Protein AF-A0A2K3NZW1-F1 (afdb_monomer)

InterPro domains:
  IPR000836 Phosphoribosyltransferase domain [PF00156] (25-68)
  IPR000836 Phosphoribosyltransferase domain [cd06223] (17-85)
  IPR029057 Phosphoribosyltransferase-like [G3DSA:3.40.50.2020] (1-91)
  IPR029057 Phosphoribosyltransferase-like [SSF53271] (6-80)
  IPR050120 Adenine phosphoribosyltransferase [PTHR11776] (1-87)

Sequence (93 aa):
GEVIFEKYSLEYGTDCLELHVGAVQPGERAIVIDDLVATGGTLSAGIRLLERAGAEVVECACVIGVPEVKGRCKLLGKPLYVLVEPRQVDQCF

Radius of gyration: 14.64 Å; Cα contacts (8 Å, |Δi|>4): 177; chains: 1; bounding box: 32×29×42 Å

Mean predicted aligned error: 4.82 Å

pLDDT: mean 90.87, std 11.65, range [41.66, 98.38]

Foldseek 3Di:
DDWDKDWFDDPPGIDMDIDDQPPDAAAAEDEAEDAEDDPCRVVLRVCVRCVVSRYHYAAYEYAYYAQNCAPPQDDPNHGYYYNHHHDPCPDPD

Structure (mmCIF, N/CA/C/O backbone):
data_AF-A0A2K3NZW1-F1
#
_entry.id   AF-A0A2K3NZW1-F1
#
loop_
_atom_site.group_PDB
_atom_site.id
_atom_site.type_symbol
_atom_site.label_atom_id
_atom_site.label_alt_id
_atom_site.label_comp_id
_atom_site.label_asym_id
_atom_site.label_entity_id
_atom_site.label_seq_id
_atom_site.pdbx_PDB_ins_code
_atom_site.Cartn_x
_atom_site.Cartn_y
_atom_site.Cartn_z
_atom_site.occupancy
_atom_site.B_iso_or_equiv
_atom_site.auth_seq_id
_atom_site.auth_comp_id
_atom_site.auth_asym_id
_atom_site.auth_atom_id
_atom_site.pdbx_PDB_model_num
ATOM 1 N N . GLY A 1 1 ? -1.488 19.411 11.987 1.00 85.25 1 GLY A N 1
ATOM 2 C CA . GLY A 1 1 ? -1.910 18.806 13.261 1.00 85.25 1 GLY A CA 1
ATOM 3 C C . GLY A 1 1 ? -0.939 17.708 13.622 1.00 85.25 1 GLY A C 1
ATOM 4 O O . GLY A 1 1 ? 0.152 17.696 13.065 1.00 85.25 1 GLY A O 1
ATOM 5 N N . GLU A 1 2 ? -1.310 16.822 14.541 1.00 96.12 2 GLU A N 1
ATOM 6 C CA . GLU A 1 2 ? -0.506 15.645 14.896 1.00 96.12 2 GLU A CA 1
ATOM 7 C C . GLU A 1 2 ? -0.538 14.610 13.760 1.00 96.12 2 GLU A C 1
ATOM 9 O O . GLU A 1 2 ? -1.575 14.420 13.119 1.00 96.12 2 GLU A O 1
ATOM 14 N N . VAL A 1 3 ? 0.590 13.954 13.489 1.00 98.06 3 VAL A N 1
ATOM 15 C CA . VAL A 1 3 ? 0.723 12.955 12.420 1.00 98.06 3 VAL A CA 1
ATOM 16 C C . VAL A 1 3 ? 1.431 11.705 12.933 1.00 98.06 3 VAL A C 1
ATOM 18 O O . VAL A 1 3 ? 2.303 11.781 13.798 1.00 98.06 3 VAL A O 1
ATOM 21 N N . ILE A 1 4 ? 1.092 10.557 12.353 1.00 97.56 4 ILE A N 1
ATOM 22 C CA . ILE A 1 4 ? 1.942 9.366 12.374 1.00 97.56 4 ILE A CA 1
ATOM 23 C C . ILE A 1 4 ? 2.665 9.259 11.036 1.00 97.56 4 ILE A C 1
ATOM 25 O O . ILE A 1 4 ? 2.134 9.675 10.010 1.00 97.56 4 ILE A O 1
ATOM 29 N N . PHE A 1 5 ? 3.868 8.693 11.037 1.00 97.62 5 PHE A N 1
ATOM 30 C CA . PHE A 1 5 ? 4.684 8.598 9.833 1.00 97.62 5 PHE A CA 1
ATOM 31 C C . PHE A 1 5 ? 5.234 7.188 9.613 1.00 97.62 5 PHE A C 1
ATOM 33 O O . PHE A 1 5 ? 5.356 6.401 10.559 1.00 97.62 5 PHE A O 1
ATOM 40 N N . GLU A 1 6 ? 5.556 6.879 8.361 1.00 97.56 6 GLU A N 1
ATOM 41 C CA . GLU A 1 6 ? 6.161 5.623 7.927 1.00 97.56 6 GLU A CA 1
ATOM 42 C C . GLU A 1 6 ? 7.269 5.926 6.919 1.00 97.56 6 GLU A C 1
ATOM 44 O O . GLU A 1 6 ? 7.030 6.518 5.863 1.00 97.56 6 GLU A O 1
ATOM 49 N N . LYS A 1 7 ? 8.494 5.518 7.257 1.00 95.62 7 LYS A N 1
ATOM 50 C CA . LYS A 1 7 ? 9.647 5.650 6.366 1.00 95.62 7 LYS A CA 1
ATOM 51 C C . LYS A 1 7 ? 9.742 4.441 5.452 1.00 95.62 7 LYS A C 1
ATOM 53 O O . LYS A 1 7 ? 9.534 3.314 5.895 1.00 95.62 7 LYS A O 1
ATOM 58 N N . TYR A 1 8 ? 10.139 4.661 4.209 1.00 88.00 8 TYR A N 1
ATOM 59 C CA . TYR A 1 8 ? 10.380 3.590 3.251 1.00 88.00 8 TYR A CA 1
ATOM 60 C C . TYR A 1 8 ? 11.642 3.861 2.431 1.00 88.00 8 TYR A C 1
ATOM 62 O O . TYR A 1 8 ? 12.083 5.000 2.277 1.00 88.00 8 TYR A O 1
ATOM 70 N N . SER A 1 9 ? 12.274 2.787 1.966 1.00 87.25 9 SER A N 1
ATOM 71 C CA . SER A 1 9 ? 13.540 2.851 1.236 1.00 87.25 9 SER A CA 1
ATOM 72 C C . SER A 1 9 ? 13.326 3.173 -0.241 1.00 87.25 9 SER A C 1
ATOM 74 O O . SER A 1 9 ? 12.425 2.627 -0.880 1.00 87.25 9 SER A O 1
ATOM 76 N N . LEU A 1 10 ? 14.210 4.009 -0.777 1.00 84.88 10 LEU A N 1
ATOM 77 C CA . LEU A 1 10 ? 14.396 4.252 -2.205 1.00 84.88 10 LEU A CA 1
ATOM 78 C C . LEU A 1 10 ? 15.715 3.607 -2.663 1.00 84.88 10 LEU A C 1
ATOM 80 O O . LEU A 1 10 ? 16.477 3.097 -1.841 1.00 84.88 10 LEU A O 1
ATOM 84 N N . GLU A 1 11 ? 16.011 3.652 -3.965 1.00 76.50 11 GLU A N 1
ATOM 85 C CA . GLU A 1 11 ? 17.313 3.213 -4.500 1.00 76.50 11 GLU A CA 1
ATOM 86 C C . GLU A 1 11 ? 18.470 4.023 -3.891 1.0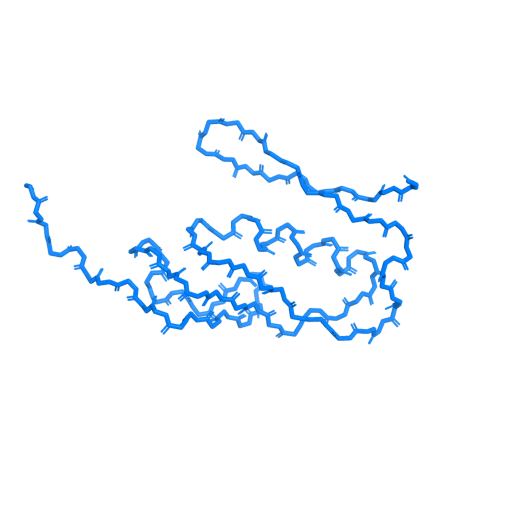0 76.50 11 GLU A C 1
ATOM 88 O O . GLU A 1 11 ? 19.494 3.470 -3.494 1.00 76.50 11 GLU A O 1
ATOM 93 N N . TYR A 1 12 ? 18.253 5.330 -3.726 1.00 83.62 12 TYR A N 1
ATOM 94 C CA . TYR A 1 12 ? 19.207 6.247 -3.117 1.00 83.62 12 TYR A CA 1
ATOM 95 C C . TYR A 1 12 ? 18.534 7.049 -2.005 1.00 83.62 12 TYR A C 1
ATOM 97 O O . TYR A 1 12 ? 18.168 8.209 -2.177 1.00 83.62 12 TYR A O 1
ATOM 105 N N . GLY A 1 13 ? 18.368 6.410 -0.847 1.00 90.06 13 GLY A N 1
ATOM 106 C CA . GLY A 1 13 ? 17.933 7.065 0.384 1.00 90.06 13 GLY A CA 1
ATOM 107 C C . GLY A 1 13 ? 16.642 6.500 0.960 1.00 90.06 13 GLY A C 1
ATOM 108 O O . GLY A 1 13 ? 16.286 5.338 0.763 1.00 90.06 13 GLY A O 1
ATOM 109 N N . THR A 1 14 ? 15.958 7.336 1.728 1.00 92.06 14 THR A N 1
ATOM 110 C CA . THR A 1 14 ? 14.681 7.009 2.358 1.00 92.06 14 THR A CA 1
ATOM 111 C C . THR A 1 14 ? 13.736 8.173 2.187 1.00 92.06 14 THR A C 1
ATOM 113 O O . THR A 1 14 ? 14.166 9.320 2.304 1.00 92.06 14 THR A O 1
ATOM 116 N N . ASP A 1 15 ? 12.465 7.864 2.014 1.00 94.00 15 ASP A N 1
ATOM 117 C CA . ASP A 1 15 ? 11.393 8.845 2.021 1.00 94.00 15 ASP A CA 1
ATOM 118 C C . ASP A 1 15 ? 10.393 8.520 3.140 1.00 94.00 15 ASP A C 1
ATOM 120 O O . ASP A 1 15 ? 10.549 7.527 3.863 1.00 94.00 15 ASP A O 1
ATOM 124 N N . CYS A 1 16 ? 9.406 9.384 3.343 1.00 95.00 16 CYS A N 1
ATOM 125 C CA . CYS A 1 16 ? 8.478 9.318 4.457 1.00 95.00 16 CYS A CA 1
ATOM 126 C C . CYS A 1 16 ? 7.063 9.710 4.027 1.00 95.00 16 CYS A C 1
ATOM 128 O O . CYS A 1 16 ? 6.858 10.772 3.448 1.00 95.00 16 CYS A O 1
ATOM 130 N N . LEU A 1 17 ? 6.079 8.874 4.365 1.00 97.12 17 LEU A N 1
ATOM 131 C CA . LEU A 1 17 ? 4.664 9.244 4.303 1.00 97.12 17 LEU A CA 1
ATOM 132 C C . LEU A 1 17 ? 4.158 9.610 5.694 1.00 97.12 17 LEU A C 1
ATOM 134 O O . LEU A 1 17 ? 4.574 9.011 6.687 1.00 97.12 17 LEU A O 1
ATOM 138 N N . GLU A 1 18 ? 3.228 10.557 5.749 1.00 97.81 18 GLU A N 1
ATOM 139 C CA . GLU A 1 18 ? 2.572 11.010 6.973 1.00 97.81 18 GLU A CA 1
ATOM 140 C C . GLU A 1 18 ? 1.051 10.876 6.845 1.00 97.81 18 GLU A C 1
ATOM 142 O O . GLU A 1 18 ? 0.477 11.122 5.784 1.00 97.81 18 GLU A O 1
ATOM 147 N N . LEU A 1 19 ? 0.390 10.503 7.940 1.00 97.75 19 LEU A N 1
ATOM 148 C CA . LEU A 1 19 ? -1.063 10.439 8.057 1.00 97.75 19 LEU A CA 1
ATOM 149 C C . LEU A 1 19 ? -1.500 11.245 9.279 1.00 97.75 19 LEU A C 1
ATOM 151 O O . LEU A 1 19 ? -0.990 11.045 10.383 1.00 97.75 19 LEU A O 1
ATOM 155 N N . HIS A 1 20 ? -2.460 12.150 9.087 1.00 97.81 20 HIS A N 1
ATOM 156 C CA . HIS A 1 20 ? -3.018 12.943 10.178 1.00 97.81 20 HIS A CA 1
ATOM 157 C C . HIS A 1 20 ? -3.721 12.045 11.204 1.00 97.81 20 HIS A C 1
ATOM 159 O O . HIS A 1 20 ? -4.497 11.158 10.839 1.00 97.81 20 HIS A O 1
ATOM 165 N N . VAL A 1 21 ? -3.470 12.278 12.493 1.00 94.94 21 VAL A N 1
ATOM 166 C CA . VAL A 1 21 ? -4.134 11.526 13.563 1.00 94.94 21 VAL A CA 1
ATOM 167 C C . VAL A 1 21 ? -5.639 11.794 13.506 1.00 94.94 21 VAL A C 1
ATOM 169 O O . VAL A 1 21 ? -6.083 12.940 13.444 1.00 94.94 21 VAL A O 1
ATOM 172 N N . GLY A 1 22 ? -6.428 10.717 13.484 1.00 94.12 22 GLY A N 1
ATOM 173 C CA . GLY A 1 22 ? -7.885 10.778 13.344 1.00 94.12 22 GLY A CA 1
ATOM 174 C C . GLY A 1 22 ? -8.395 10.929 11.907 1.00 94.12 22 GLY A C 1
ATOM 175 O O . GLY A 1 22 ? -9.594 11.119 11.727 1.00 94.12 22 GLY A O 1
ATOM 176 N N . ALA A 1 23 ? -7.526 10.833 10.889 1.00 95.38 23 ALA A N 1
ATOM 177 C CA . ALA A 1 23 ? -7.945 10.820 9.481 1.00 95.38 23 ALA A CA 1
ATOM 178 C C . ALA A 1 23 ? -8.841 9.622 9.121 1.00 95.38 23 ALA A C 1
ATOM 180 O O . ALA A 1 23 ? -9.620 9.712 8.177 1.00 95.38 23 ALA A O 1
ATOM 181 N N . VAL A 1 24 ? -8.720 8.524 9.871 1.00 96.62 24 VAL A N 1
ATOM 182 C CA . VAL A 1 24 ? -9.560 7.325 9.779 1.00 96.62 24 VAL A CA 1
ATOM 183 C C . VAL A 1 24 ? -9.951 6.867 11.180 1.00 96.62 24 VAL A C 1
ATOM 185 O O . VAL A 1 24 ? -9.256 7.169 12.157 1.00 96.62 24 VAL A O 1
ATOM 188 N N . GLN A 1 25 ? -11.060 6.144 11.278 1.00 96.00 25 GLN A N 1
ATOM 189 C CA . GLN A 1 25 ? -11.534 5.514 12.506 1.00 96.00 25 GLN A CA 1
ATOM 190 C C . GLN A 1 25 ? -11.227 4.006 12.511 1.00 96.00 25 GLN A C 1
ATOM 192 O O . GLN A 1 25 ? -11.210 3.371 11.452 1.00 96.00 25 GLN A O 1
ATOM 197 N N . PRO A 1 26 ? -11.019 3.392 13.692 1.00 97.44 26 PRO A N 1
ATOM 198 C CA . PRO A 1 26 ? -10.817 1.952 13.786 1.00 97.44 26 PRO A CA 1
ATOM 199 C C . PRO A 1 26 ? -11.960 1.148 13.152 1.00 97.44 26 PRO A C 1
ATOM 201 O O . PRO A 1 26 ? -13.134 1.397 13.424 1.00 97.44 26 PRO A O 1
ATOM 204 N N . GLY A 1 27 ? -11.609 0.155 12.333 1.00 97.12 27 GLY A N 1
ATOM 205 C CA . GLY A 1 27 ? -12.554 -0.705 11.616 1.00 97.12 27 GLY A CA 1
ATOM 206 C C . GLY A 1 27 ? -13.063 -0.146 10.284 1.00 97.12 27 GLY A C 1
ATOM 207 O O . GLY A 1 27 ? -13.764 -0.860 9.566 1.00 97.12 27 GLY A O 1
ATOM 208 N N . GLU A 1 28 ? -12.714 1.088 9.911 1.00 98.38 28 GLU A N 1
ATOM 209 C CA . GLU A 1 28 ? -13.002 1.588 8.565 1.00 98.38 28 GLU A CA 1
ATOM 210 C C . GLU A 1 28 ? -12.239 0.786 7.511 1.00 98.38 28 GLU A C 1
ATOM 212 O O . GLU A 1 28 ? -11.077 0.427 7.695 1.00 98.38 28 GLU A O 1
ATOM 217 N N . ARG A 1 29 ? -12.895 0.515 6.382 1.00 98.38 29 ARG A N 1
ATOM 218 C CA . ARG A 1 29 ? -12.299 -0.222 5.266 1.00 98.38 29 ARG A CA 1
ATOM 219 C C . ARG A 1 29 ? -11.719 0.758 4.258 1.00 98.38 29 ARG A C 1
ATOM 221 O O . ARG A 1 29 ? -12.428 1.651 3.799 1.00 98.38 29 ARG A O 1
ATOM 228 N N . ALA A 1 30 ? -10.462 0.559 3.878 1.00 97.94 30 ALA A N 1
ATOM 229 C CA . ALA A 1 30 ? -9.739 1.459 2.986 1.00 97.94 30 ALA A CA 1
ATOM 230 C C . ALA A 1 30 ? -9.119 0.723 1.791 1.00 97.94 30 ALA A C 1
ATOM 232 O O . ALA A 1 30 ? -8.643 -0.407 1.915 1.00 97.94 30 ALA A O 1
ATOM 233 N N . ILE A 1 31 ? -9.087 1.397 0.641 1.00 98.19 31 ILE A N 1
ATOM 234 C CA . ILE A 1 31 ? -8.298 1.007 -0.534 1.00 98.19 31 ILE A CA 1
ATOM 235 C C . ILE A 1 31 ? -7.197 2.050 -0.704 1.00 98.19 31 ILE A C 1
ATOM 237 O O . ILE A 1 31 ? -7.480 3.248 -0.671 1.00 98.19 31 ILE A O 1
ATOM 241 N N . VAL A 1 32 ? -5.954 1.604 -0.892 1.00 98.06 32 VAL A N 1
ATOM 242 C CA . VAL A 1 32 ? -4.831 2.506 -1.192 1.00 98.06 32 VAL A CA 1
ATOM 243 C C . VAL A 1 32 ? -4.682 2.604 -2.704 1.00 98.06 32 VAL A C 1
ATOM 245 O O . VAL A 1 32 ? -4.458 1.588 -3.362 1.00 98.06 32 VAL A O 1
ATOM 248 N N . ILE A 1 33 ? -4.823 3.809 -3.252 1.00 97.81 33 ILE A N 1
ATOM 249 C CA . ILE A 1 33 ? -4.761 4.056 -4.695 1.00 97.81 33 ILE A CA 1
ATOM 250 C C . ILE A 1 33 ? -3.596 4.988 -4.997 1.00 97.81 33 ILE A C 1
ATOM 252 O O . ILE A 1 33 ? -3.435 5.997 -4.313 1.00 97.81 33 ILE A O 1
ATOM 256 N N . ASP A 1 34 ? -2.825 4.659 -6.029 1.00 96.50 34 ASP A N 1
ATOM 257 C CA . ASP A 1 34 ? -1.765 5.519 -6.562 1.00 96.50 34 ASP A CA 1
ATOM 258 C C . ASP A 1 34 ? -1.822 5.552 -8.096 1.00 96.50 34 ASP A C 1
ATOM 260 O O . ASP A 1 34 ? -2.470 4.707 -8.723 1.00 96.50 34 ASP A O 1
ATOM 264 N N . ASP A 1 35 ? -1.169 6.516 -8.731 1.00 96.69 35 ASP A N 1
ATOM 265 C CA . ASP A 1 35 ? -1.159 6.604 -10.192 1.00 96.69 35 ASP A CA 1
ATOM 266 C C . ASP A 1 35 ? -0.284 5.507 -10.826 1.00 96.69 35 ASP A C 1
ATOM 268 O O . ASP A 1 35 ? -0.718 4.819 -11.756 1.00 96.69 35 ASP A O 1
ATOM 272 N N . LEU A 1 36 ? 0.909 5.281 -10.280 1.00 94.38 36 LEU A N 1
ATOM 273 C CA . LEU A 1 36 ? 1.905 4.357 -10.797 1.00 94.38 36 LEU A CA 1
ATOM 274 C C . LEU A 1 36 ? 2.537 3.527 -9.678 1.00 94.38 36 LEU A C 1
ATOM 276 O O . LEU A 1 36 ? 2.987 4.047 -8.662 1.00 94.38 36 LEU A O 1
ATOM 280 N N . VAL A 1 37 ? 2.674 2.219 -9.907 1.00 93.50 37 VAL A N 1
ATOM 281 C CA . VAL A 1 37 ? 3.410 1.324 -9.006 1.00 93.50 37 VAL A CA 1
ATOM 282 C C . VAL A 1 37 ? 4.702 0.818 -9.642 1.00 93.50 37 VAL A C 1
ATOM 284 O O . VAL A 1 37 ? 4.686 0.150 -10.676 1.00 93.50 37 VAL A O 1
ATOM 287 N N . ALA A 1 38 ? 5.821 1.114 -8.970 1.00 91.06 38 ALA A N 1
ATOM 288 C CA . ALA A 1 38 ? 7.151 0.565 -9.241 1.00 91.06 38 ALA A CA 1
ATOM 289 C C . ALA A 1 38 ? 7.585 -0.421 -8.153 1.00 91.06 38 ALA A C 1
ATOM 291 O O . ALA A 1 38 ? 7.133 -1.555 -8.114 1.00 91.06 38 ALA A O 1
ATOM 292 N N . THR A 1 39 ? 8.406 -0.031 -7.183 1.00 90.50 39 THR A N 1
ATOM 293 C CA . THR A 1 39 ? 8.805 -0.977 -6.122 1.00 90.50 39 THR A CA 1
ATOM 294 C C . THR A 1 39 ? 7.633 -1.397 -5.223 1.00 90.50 39 THR A C 1
ATOM 296 O O . THR A 1 39 ? 7.684 -2.455 -4.591 1.00 90.50 39 THR A O 1
ATOM 299 N N . GLY A 1 40 ? 6.569 -0.586 -5.182 1.00 92.00 40 GLY A N 1
ATOM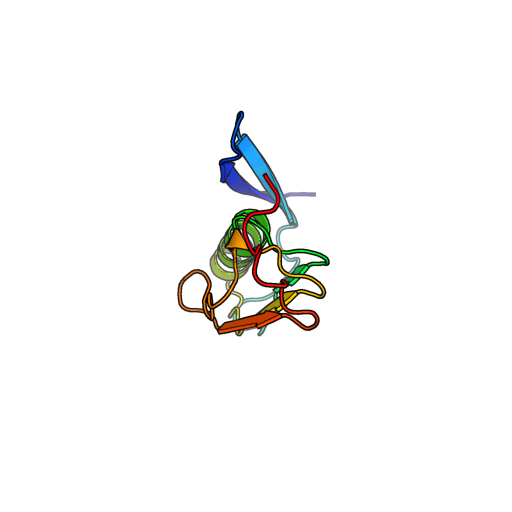 300 C CA . GLY A 1 40 ? 5.440 -0.723 -4.260 1.00 92.00 40 GLY A CA 1
ATOM 301 C C . GLY A 1 40 ? 5.713 -0.144 -2.869 1.00 92.00 40 GLY A C 1
ATOM 302 O O . GLY A 1 40 ? 4.916 -0.375 -1.960 1.00 92.00 40 GLY A O 1
ATOM 303 N N . GLY A 1 41 ? 6.823 0.584 -2.689 1.00 93.12 41 GLY A N 1
ATOM 304 C CA . GLY A 1 41 ? 7.214 1.190 -1.413 1.00 93.12 41 GLY A CA 1
ATOM 305 C C . GLY A 1 41 ? 6.163 2.156 -0.864 1.00 93.12 41 GLY A C 1
ATOM 306 O O . GLY A 1 41 ? 5.718 1.974 0.267 1.00 93.12 41 GLY A O 1
ATOM 307 N N . THR A 1 42 ? 5.698 3.098 -1.689 1.00 94.44 42 THR A N 1
ATOM 308 C CA . THR A 1 42 ? 4.686 4.101 -1.315 1.00 94.44 42 THR A CA 1
ATOM 309 C C . THR A 1 42 ? 3.375 3.448 -0.878 1.00 94.44 42 THR A C 1
ATOM 311 O O . THR A 1 42 ? 2.916 3.670 0.241 1.00 94.44 42 THR A O 1
ATOM 314 N N . LEU A 1 43 ? 2.822 2.549 -1.702 1.00 96.12 43 LEU A N 1
ATOM 315 C CA . LEU A 1 43 ? 1.620 1.779 -1.361 1.00 96.12 43 LEU A CA 1
ATOM 316 C C . LEU A 1 43 ? 1.798 0.996 -0.053 1.00 96.12 43 LEU A C 1
ATOM 318 O O . LEU A 1 43 ? 0.926 1.025 0.809 1.00 96.12 43 LEU A O 1
ATOM 322 N N . SER A 1 44 ? 2.945 0.333 0.127 1.00 96.00 44 SER A N 1
ATOM 323 C CA . SER A 1 44 ? 3.241 -0.437 1.341 1.00 96.00 44 SER A CA 1
ATOM 324 C C . SER A 1 44 ? 3.321 0.447 2.588 1.00 96.00 44 SER A C 1
ATOM 326 O O . SER A 1 44 ? 2.851 0.039 3.649 1.00 96.00 44 SER A O 1
ATOM 328 N N . ALA A 1 45 ? 3.888 1.650 2.475 1.00 97.06 45 ALA A N 1
ATOM 329 C CA . ALA A 1 45 ? 3.909 2.621 3.563 1.00 97.06 45 ALA A CA 1
ATOM 330 C C . ALA A 1 45 ? 2.490 3.115 3.898 1.00 97.06 45 ALA A C 1
ATOM 332 O O . ALA A 1 45 ? 2.118 3.161 5.071 1.00 97.06 45 ALA A O 1
ATOM 333 N N . GLY A 1 46 ? 1.665 3.375 2.878 1.00 97.69 46 GLY A N 1
ATOM 334 C CA . GLY A 1 46 ? 0.247 3.705 3.037 1.00 97.69 46 GLY A CA 1
ATOM 335 C C . GLY A 1 46 ? -0.545 2.611 3.762 1.00 97.69 46 GLY A C 1
ATOM 336 O O . GLY A 1 46 ? -1.271 2.918 4.708 1.00 97.69 46 GLY A O 1
ATOM 337 N N . ILE A 1 47 ? -0.345 1.335 3.396 1.00 97.94 47 ILE A N 1
ATOM 338 C CA . ILE A 1 47 ? -0.956 0.190 4.096 1.00 97.94 47 ILE A CA 1
ATOM 339 C C . ILE A 1 47 ? -0.610 0.238 5.588 1.00 97.94 47 ILE A C 1
ATOM 341 O O . ILE A 1 47 ? -1.500 0.189 6.433 1.00 97.94 47 ILE A O 1
ATOM 345 N N . ARG A 1 48 ? 0.682 0.364 5.919 1.00 97.81 48 ARG A N 1
ATOM 346 C CA . ARG A 1 48 ? 1.1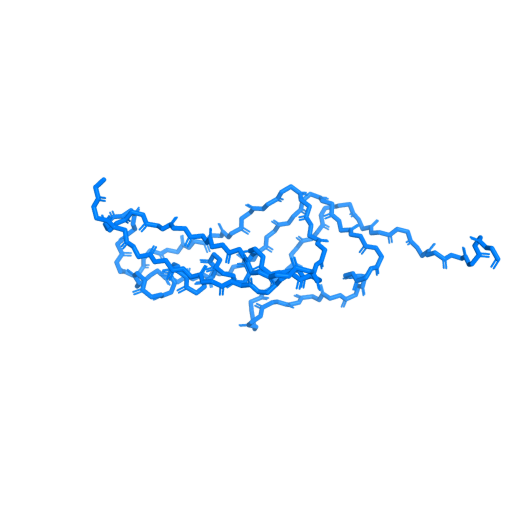58 0.352 7.310 1.00 97.81 48 ARG A CA 1
ATOM 347 C C . ARG A 1 48 ? 0.592 1.507 8.127 1.00 97.81 48 ARG A C 1
ATOM 349 O O . ARG A 1 48 ? 0.228 1.295 9.280 1.00 97.81 48 ARG A O 1
ATOM 356 N N . LEU A 1 49 ? 0.512 2.708 7.553 1.00 98.00 49 LEU A N 1
ATOM 357 C CA . LEU A 1 49 ? -0.065 3.874 8.228 1.00 98.00 49 LEU A CA 1
ATOM 358 C C . LEU A 1 49 ? -1.542 3.665 8.554 1.00 98.00 49 LEU A C 1
ATOM 360 O O . LEU A 1 49 ? -1.949 3.884 9.693 1.00 98.00 49 LEU A O 1
ATOM 364 N N . LEU A 1 50 ? -2.324 3.203 7.578 1.00 98.06 50 LEU A N 1
ATOM 365 C CA . LEU A 1 50 ? -3.754 2.957 7.753 1.00 98.06 50 LEU A CA 1
ATOM 366 C C . LEU A 1 50 ? -4.020 1.837 8.764 1.00 98.06 50 LEU A C 1
ATOM 368 O O . LEU A 1 50 ? -4.839 2.014 9.663 1.00 98.06 50 LEU A O 1
ATOM 372 N N . GLU A 1 51 ? -3.285 0.725 8.686 1.00 97.31 51 GLU A N 1
ATOM 373 C CA . GLU A 1 51 ? -3.431 -0.378 9.643 1.00 97.31 51 GLU A CA 1
ATOM 374 C C . GLU A 1 51 ? -3.014 0.034 11.064 1.00 97.31 51 GLU A C 1
ATOM 376 O O . GLU A 1 51 ? -3.695 -0.306 12.030 1.00 97.31 51 GLU A O 1
ATOM 381 N N . ARG A 1 52 ? -1.951 0.839 11.217 1.00 97.19 52 ARG A N 1
ATOM 382 C CA . ARG A 1 52 ? -1.556 1.416 12.519 1.00 97.19 52 ARG A CA 1
ATOM 383 C C . ARG A 1 52 ? -2.586 2.405 13.068 1.00 97.19 52 ARG A C 1
ATOM 385 O O . ARG A 1 52 ? -2.700 2.527 14.285 1.00 97.19 52 ARG A O 1
ATOM 392 N N . ALA A 1 53 ? -3.326 3.090 12.199 1.00 97.25 53 ALA A N 1
ATOM 393 C CA . ALA A 1 53 ? -4.451 3.946 12.575 1.00 97.25 53 ALA A CA 1
ATOM 394 C C . ALA A 1 53 ? -5.746 3.154 12.866 1.00 97.25 53 ALA A C 1
ATOM 396 O O . ALA A 1 53 ? -6.745 3.743 13.271 1.00 97.25 53 ALA A O 1
ATOM 397 N N . GLY A 1 54 ? -5.729 1.825 12.707 1.00 97.31 54 GLY A N 1
ATOM 398 C CA . GLY A 1 54 ? -6.844 0.929 13.016 1.00 97.31 54 GLY A CA 1
ATOM 399 C C . GLY A 1 54 ? -7.782 0.635 11.844 1.00 97.31 54 GLY A C 1
ATOM 400 O O . GLY A 1 54 ? -8.774 -0.066 12.042 1.00 97.31 54 GLY A O 1
ATOM 401 N N . ALA A 1 55 ? -7.495 1.138 10.642 1.00 98.31 55 ALA A N 1
ATOM 402 C CA . ALA A 1 55 ? -8.276 0.829 9.450 1.00 98.31 55 ALA A CA 1
ATOM 403 C C . ALA A 1 55 ? -7.927 -0.561 8.886 1.00 98.31 55 ALA A C 1
ATOM 405 O O . ALA A 1 55 ? -6.796 -1.040 8.983 1.00 98.31 55 ALA A O 1
ATOM 406 N N . GLU A 1 56 ? -8.898 -1.202 8.245 1.00 98.19 56 GLU A N 1
ATOM 407 C CA . GLU A 1 56 ? -8.709 -2.433 7.486 1.00 98.19 56 GLU A CA 1
ATOM 408 C C . GLU A 1 56 ? -8.401 -2.085 6.028 1.00 98.19 56 GLU A C 1
ATOM 410 O O . GLU A 1 56 ? -9.285 -1.700 5.258 1.00 98.19 56 GLU A O 1
ATOM 415 N N . VAL A 1 57 ? -7.146 -2.250 5.612 1.00 98.25 57 VAL A N 1
ATOM 416 C CA . VAL A 1 57 ? -6.808 -2.109 4.193 1.00 98.25 57 VAL A CA 1
ATOM 417 C C . VAL A 1 57 ? -7.235 -3.364 3.446 1.00 98.25 57 VAL A C 1
ATOM 419 O O . VAL A 1 57 ? -6.766 -4.461 3.761 1.00 98.25 57 VAL A O 1
ATOM 422 N N . VAL A 1 58 ? -8.120 -3.205 2.464 1.00 98.38 58 VAL A N 1
ATOM 423 C CA . VAL A 1 58 ? -8.739 -4.329 1.745 1.00 98.38 58 VAL A CA 1
ATOM 424 C C . VAL A 1 58 ? -7.998 -4.668 0.456 1.00 98.38 58 VAL A C 1
ATOM 426 O O . VAL A 1 58 ? -7.905 -5.839 0.099 1.00 98.38 58 VAL A O 1
ATOM 429 N N . GLU A 1 59 ? -7.446 -3.659 -0.221 1.00 97.88 59 GLU A N 1
ATOM 430 C CA . GLU A 1 59 ? -6.799 -3.777 -1.530 1.00 97.88 59 GLU A CA 1
ATOM 431 C C . GLU A 1 59 ? -5.902 -2.558 -1.810 1.00 97.88 59 GLU A C 1
ATOM 433 O O . GLU A 1 59 ? -6.084 -1.483 -1.228 1.00 97.88 59 GLU A O 1
ATOM 438 N N . CYS A 1 60 ? -4.947 -2.730 -2.723 1.00 97.75 60 CYS A N 1
ATOM 439 C CA . CYS A 1 60 ? -4.245 -1.643 -3.393 1.00 97.75 60 CYS A CA 1
ATOM 440 C C . CYS A 1 60 ? -4.588 -1.613 -4.884 1.00 97.75 60 CYS A C 1
ATOM 442 O O . CYS A 1 60 ? -4.710 -2.665 -5.509 1.00 97.75 60 CYS A O 1
ATOM 444 N N . ALA A 1 61 ? -4.664 -0.422 -5.471 1.00 96.69 61 ALA A N 1
ATOM 445 C CA . ALA A 1 61 ? -4.888 -0.269 -6.903 1.00 96.69 61 ALA A CA 1
ATOM 446 C C . ALA A 1 61 ? -3.983 0.806 -7.509 1.00 96.69 61 ALA A C 1
ATOM 448 O O . ALA A 1 61 ? -3.758 1.848 -6.900 1.00 96.69 61 ALA A O 1
ATOM 449 N N . CYS A 1 62 ? -3.515 0.571 -8.733 1.00 96.75 62 CYS A N 1
ATOM 450 C CA . CYS A 1 62 ? -2.796 1.565 -9.521 1.00 96.75 62 CYS A CA 1
ATOM 451 C C . CYS A 1 62 ? -3.308 1.665 -10.948 1.00 96.75 62 CYS A C 1
ATOM 453 O O . CYS A 1 62 ? -3.816 0.698 -11.522 1.00 96.75 62 CYS A O 1
ATOM 455 N N . VAL A 1 63 ? -3.135 2.842 -11.549 1.00 96.50 63 VAL A N 1
ATOM 456 C CA . VAL A 1 63 ? -3.457 3.032 -12.965 1.00 96.50 63 VAL A CA 1
ATOM 457 C C . VAL A 1 63 ? -2.390 2.369 -13.834 1.00 96.50 63 VAL A C 1
ATOM 459 O O . VAL A 1 63 ? -2.736 1.653 -14.768 1.00 96.50 63 VAL A O 1
ATOM 462 N N . ILE A 1 64 ? -1.107 2.555 -13.520 1.00 94.81 64 ILE A N 1
ATOM 463 C CA . ILE A 1 64 ? 0.021 2.088 -14.337 1.00 94.81 64 ILE A CA 1
ATOM 464 C C . ILE A 1 64 ? 0.948 1.193 -13.509 1.00 94.81 64 ILE A C 1
ATOM 466 O O . ILE A 1 64 ? 1.332 1.539 -12.395 1.00 94.81 64 ILE A O 1
ATOM 470 N N . GLY A 1 65 ? 1.353 0.053 -14.066 1.00 93.19 65 GLY A N 1
ATOM 471 C CA . GLY A 1 65 ? 2.472 -0.739 -13.553 1.00 93.19 65 GLY A CA 1
ATOM 472 C C . GLY A 1 65 ? 3.680 -0.638 -14.480 1.00 93.19 65 GLY A C 1
ATOM 473 O O . GLY A 1 65 ? 3.520 -0.634 -15.699 1.00 93.19 65 GLY A O 1
ATOM 474 N N . VAL A 1 66 ? 4.887 -0.583 -13.918 1.00 91.44 66 VAL A N 1
ATOM 475 C CA . VAL A 1 66 ? 6.151 -0.716 -14.674 1.00 91.44 66 VAL A CA 1
ATOM 476 C C . VAL A 1 66 ? 6.605 -2.186 -14.754 1.00 91.44 66 VAL A C 1
ATOM 478 O O . VAL A 1 66 ? 6.139 -3.005 -13.962 1.00 91.44 66 VAL A O 1
ATOM 481 N N . PRO A 1 67 ? 7.463 -2.585 -15.711 1.00 88.31 67 PRO A N 1
ATOM 482 C CA . PRO A 1 67 ? 7.813 -3.993 -15.953 1.00 88.31 67 PRO A CA 1
ATOM 483 C C . PRO A 1 67 ? 8.241 -4.798 -14.720 1.00 88.31 67 PRO A C 1
ATOM 485 O O . PRO A 1 67 ? 7.929 -5.983 -14.622 1.00 88.31 67 PRO A O 1
ATOM 488 N N . GLU A 1 68 ? 8.876 -4.156 -13.748 1.00 84.56 68 GLU A N 1
ATOM 489 C CA . GLU A 1 68 ? 9.331 -4.741 -12.488 1.00 84.56 68 GLU A CA 1
ATOM 490 C C . GLU A 1 68 ? 8.177 -5.241 -11.598 1.00 84.56 68 GLU A C 1
ATOM 492 O O . GLU A 1 68 ? 8.384 -6.124 -10.763 1.00 84.56 68 GLU A O 1
ATOM 497 N N .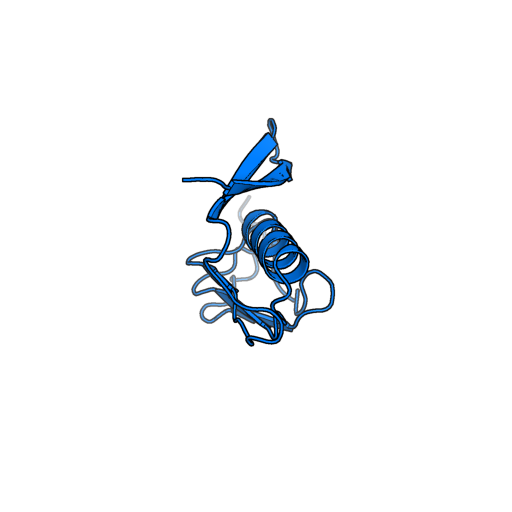 VAL A 1 69 ? 6.954 -4.718 -11.772 1.00 83.38 69 VAL A N 1
ATOM 498 C CA . VAL A 1 69 ? 5.749 -5.192 -11.062 1.00 83.38 69 VAL A CA 1
ATOM 499 C C . VAL A 1 69 ? 4.946 -6.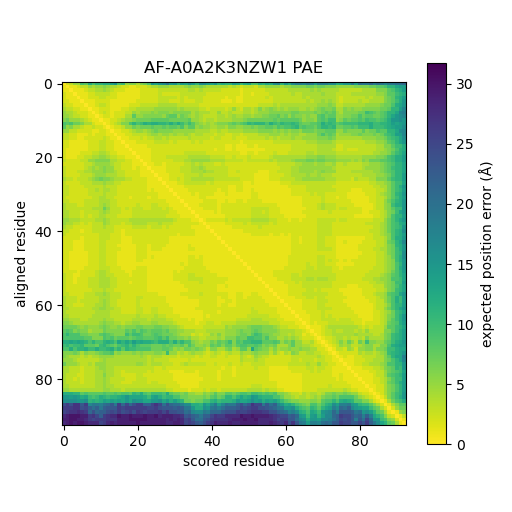222 -11.838 1.00 83.38 69 VAL A C 1
ATOM 501 O O . VAL A 1 69 ? 3.929 -6.703 -11.335 1.00 83.38 69 VAL A O 1
ATOM 504 N N . LYS A 1 70 ? 5.362 -6.574 -13.057 1.00 80.69 70 LYS A N 1
ATOM 505 C CA . LYS A 1 70 ? 4.614 -7.515 -13.889 1.00 80.69 70 LYS A CA 1
ATOM 506 C C . LYS A 1 70 ? 4.417 -8.844 -13.152 1.00 80.69 70 LYS A C 1
ATOM 508 O O . LYS A 1 70 ? 5.370 -9.459 -12.683 1.00 80.69 70 LYS A O 1
ATOM 513 N N . GLY A 1 71 ? 3.165 -9.292 -13.044 1.00 77.00 71 GLY A N 1
ATOM 514 C CA . GLY A 1 71 ? 2.800 -10.533 -12.350 1.00 77.00 71 GLY A CA 1
ATOM 515 C C . GLY A 1 71 ? 2.768 -10.441 -10.819 1.00 77.00 71 GLY A C 1
ATOM 516 O O . GLY A 1 71 ? 2.473 -11.435 -10.153 1.00 77.00 71 GLY A O 1
ATOM 517 N N . ARG A 1 72 ? 3.036 -9.271 -10.226 1.00 82.81 72 ARG A N 1
ATOM 518 C CA . ARG A 1 72 ? 2.849 -9.061 -8.789 1.00 82.81 72 ARG A CA 1
ATOM 519 C C . ARG A 1 72 ? 1.369 -8.825 -8.493 1.00 82.81 72 ARG A C 1
ATOM 521 O O . ARG A 1 72 ? 0.846 -7.751 -8.747 1.00 82.81 72 ARG A O 1
ATOM 528 N N . CYS A 1 73 ? 0.721 -9.807 -7.870 1.00 84.19 73 CYS A N 1
ATOM 529 C CA . CYS A 1 73 ? -0.707 -9.714 -7.534 1.00 84.19 73 CYS A CA 1
ATOM 530 C C . CYS A 1 73 ? -0.985 -9.249 -6.097 1.00 84.19 73 CYS A C 1
ATOM 532 O O . CYS A 1 73 ? -2.150 -9.145 -5.712 1.00 84.19 73 CYS A O 1
ATOM 534 N N . LYS A 1 74 ? 0.051 -9.062 -5.263 1.00 86.62 74 LYS A N 1
ATOM 535 C CA . LYS A 1 74 ? -0.111 -8.701 -3.847 1.00 86.62 74 LYS A CA 1
ATOM 536 C C . LYS A 1 74 ? 0.994 -7.789 -3.313 1.00 86.62 74 LYS A C 1
ATOM 538 O O . LYS A 1 74 ? 2.155 -7.931 -3.698 1.00 86.62 74 LYS A O 1
ATOM 543 N N . LEU A 1 75 ? 0.638 -6.938 -2.351 1.00 91.75 75 LEU A N 1
ATOM 544 C CA . LEU A 1 75 ? 1.541 -6.137 -1.517 1.00 91.75 75 LEU A CA 1
ATOM 545 C C . LEU A 1 75 ? 1.182 -6.340 -0.042 1.00 91.75 75 LEU A C 1
ATOM 547 O O . LEU A 1 75 ? 0.032 -6.168 0.342 1.00 91.75 75 LEU A O 1
ATOM 551 N N . LEU A 1 76 ? 2.151 -6.760 0.780 1.00 92.44 76 LEU A N 1
ATOM 552 C CA . LEU A 1 76 ? 1.939 -7.083 2.205 1.00 92.44 76 LEU A CA 1
ATOM 553 C C . LEU A 1 76 ? 0.725 -8.008 2.459 1.00 92.44 76 LEU A C 1
ATOM 555 O O . LEU A 1 76 ? -0.003 -7.864 3.433 1.00 92.44 76 LEU A O 1
ATOM 559 N N . GLY A 1 77 ? 0.485 -8.961 1.553 1.00 93.25 77 GLY A N 1
ATOM 560 C CA . GLY A 1 77 ? -0.652 -9.886 1.623 1.00 93.25 77 GLY A CA 1
ATOM 561 C C . GLY A 1 77 ? -1.982 -9.335 1.091 1.00 93.25 77 GLY A C 1
ATOM 562 O O . GLY A 1 77 ? -2.901 -10.130 0.884 1.00 93.25 77 GLY A O 1
ATOM 563 N N . LYS A 1 78 ? -2.078 -8.032 0.797 1.00 95.75 78 LYS A N 1
ATOM 564 C CA . LYS A 1 78 ? -3.250 -7.386 0.184 1.00 95.75 78 LYS A CA 1
ATOM 565 C C . LYS A 1 78 ? -3.229 -7.548 -1.337 1.00 95.75 78 LYS A C 1
ATOM 567 O O . LYS A 1 78 ? -2.134 -7.507 -1.900 1.00 95.75 78 LYS A O 1
ATOM 572 N N . PRO A 1 79 ? -4.375 -7.741 -2.012 1.00 97.12 79 PRO A N 1
ATOM 573 C CA . PRO A 1 79 ? -4.444 -7.734 -3.473 1.00 97.12 79 PRO A CA 1
ATOM 574 C C . PRO A 1 79 ? -3.903 -6.426 -4.063 1.00 97.12 79 PRO A C 1
ATOM 576 O O . PRO A 1 79 ? -4.032 -5.369 -3.448 1.00 97.12 79 PRO A O 1
ATOM 579 N N . LEU A 1 80 ? -3.290 -6.515 -5.244 1.00 95.44 80 LEU A N 1
ATOM 580 C CA . LEU A 1 80 ? -2.874 -5.371 -6.050 1.00 95.44 80 LEU A CA 1
ATOM 581 C C . LEU A 1 80 ? -3.555 -5.450 -7.419 1.00 95.44 80 LEU A C 1
ATOM 583 O O . LEU A 1 80 ? -3.293 -6.383 -8.178 1.00 95.44 80 LEU A O 1
ATOM 587 N N . TYR A 1 81 ? -4.394 -4.465 -7.729 1.00 95.50 81 TYR A N 1
ATOM 588 C CA . TYR A 1 81 ? -4.979 -4.267 -9.052 1.00 95.50 81 TYR A CA 1
ATOM 589 C C . TYR A 1 81 ? -4.170 -3.236 -9.848 1.00 95.50 81 TYR A C 1
ATOM 591 O O . TYR A 1 81 ? -3.804 -2.187 -9.321 1.00 95.50 81 TYR A O 1
ATOM 599 N N . VAL A 1 82 ? -3.904 -3.506 -11.126 1.00 95.19 82 VAL A N 1
ATOM 600 C CA . VAL A 1 82 ? -3.229 -2.562 -12.028 1.00 95.19 82 VAL A CA 1
ATOM 601 C C . VAL A 1 82 ? -4.046 -2.443 -13.308 1.00 95.19 82 VAL A C 1
ATOM 603 O O . VAL A 1 82 ? -4.280 -3.444 -13.979 1.00 95.19 82 VAL A O 1
ATOM 606 N N . LEU A 1 83 ? -4.490 -1.229 -13.646 1.00 95.50 83 LEU A N 1
ATOM 607 C CA . LEU A 1 83 ? -5.368 -1.015 -14.801 1.00 95.50 83 LEU A CA 1
ATOM 608 C C . LEU A 1 83 ? -4.633 -1.189 -16.138 1.00 95.50 83 LEU A C 1
ATOM 610 O O . LEU A 1 83 ? -5.158 -1.811 -17.059 1.00 95.50 83 LEU A O 1
ATOM 614 N N . VAL A 1 84 ? -3.432 -0.622 -16.253 1.00 93.69 84 VAL A N 1
ATOM 6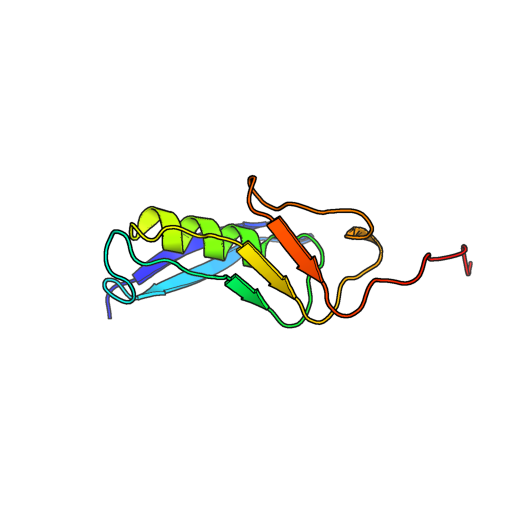15 C CA . VAL A 1 84 ? -2.577 -0.710 -17.438 1.00 93.69 84 VAL A CA 1
ATOM 616 C C . VAL A 1 84 ? -1.360 -1.555 -17.092 1.00 93.69 84 VAL A C 1
ATOM 618 O O . VAL A 1 84 ? -0.430 -1.094 -16.424 1.00 93.69 84 VAL A O 1
ATOM 621 N N . GLU A 1 85 ? -1.372 -2.807 -17.546 1.00 83.19 85 GLU A N 1
ATOM 622 C CA . GLU A 1 85 ? -0.267 -3.727 -17.304 1.00 83.19 85 GLU A CA 1
ATOM 623 C C . GLU A 1 85 ? 0.995 -3.328 -18.089 1.00 83.19 85 GLU A C 1
ATOM 625 O O . GLU A 1 85 ? 0.913 -2.941 -19.264 1.00 83.19 85 GLU A O 1
ATOM 630 N N . PRO A 1 86 ? 2.185 -3.467 -17.480 1.00 80.69 86 PRO A N 1
ATOM 631 C CA . PRO A 1 86 ? 3.437 -3.228 -18.174 1.00 80.69 86 PRO A CA 1
ATOM 632 C C . PRO A 1 86 ? 3.630 -4.209 -19.330 1.00 80.69 86 PRO A C 1
ATOM 634 O O . PRO A 1 86 ? 3.464 -5.429 -19.200 1.00 80.69 86 PRO A O 1
ATOM 637 N N . ARG A 1 87 ? 4.086 -3.676 -20.465 1.00 79.75 87 ARG A N 1
ATOM 638 C CA . ARG A 1 87 ? 4.570 -4.509 -21.567 1.00 79.75 87 ARG A CA 1
ATOM 639 C C . ARG A 1 87 ? 5.804 -5.285 -21.111 1.00 79.75 87 ARG A C 1
ATOM 641 O O . ARG A 1 87 ? 6.591 -4.812 -20.295 1.00 79.75 87 ARG A O 1
ATOM 648 N N . GLN A 1 88 ? 5.964 -6.497 -21.638 1.00 68.38 88 GLN A N 1
ATOM 649 C CA . GLN A 1 88 ? 7.225 -7.219 -21.498 1.00 68.38 88 GLN A CA 1
ATOM 650 C C . GLN A 1 88 ? 8.312 -6.368 -22.157 1.00 68.38 88 GLN A C 1
ATOM 652 O O . GLN A 1 88 ? 8.126 -5.929 -23.292 1.00 68.38 88 GLN A O 1
ATOM 657 N N . VAL A 1 89 ? 9.406 -6.098 -21.447 1.00 60.41 89 VAL A N 1
ATOM 658 C CA . VAL A 1 89 ? 10.597 -5.564 -22.103 1.00 60.41 89 VAL A CA 1
ATOM 659 C C . VAL A 1 89 ? 11.217 -6.750 -22.827 1.00 60.41 89 VAL A C 1
ATOM 661 O O . VAL A 1 89 ? 12.012 -7.491 -22.254 1.00 60.41 89 VAL A O 1
ATOM 664 N N . ASP A 1 90 ? 10.796 -6.985 -24.068 1.00 56.16 90 ASP A N 1
ATOM 665 C CA . ASP A 1 90 ? 11.679 -7.659 -25.013 1.00 56.16 90 ASP A CA 1
ATOM 666 C C . ASP A 1 90 ? 12.943 -6.794 -25.046 1.00 56.16 90 ASP A C 1
ATOM 668 O O . ASP A 1 90 ? 12.828 -5.578 -25.200 1.00 56.16 90 ASP A O 1
ATOM 672 N N . GLN A 1 91 ? 14.111 -7.375 -24.758 1.00 44.72 91 GLN A N 1
ATOM 673 C CA . GLN A 1 91 ? 15.381 -6.655 -24.629 1.00 44.72 91 GLN A CA 1
ATOM 674 C C . GLN A 1 91 ? 15.632 -5.767 -25.860 1.00 44.72 91 GLN A C 1
ATOM 676 O O . GLN A 1 91 ? 16.197 -6.203 -26.857 1.00 44.72 91 GLN A O 1
ATOM 681 N N . CYS A 1 92 ? 15.224 -4.503 -25.798 1.00 44.94 92 CYS A N 1
ATOM 682 C CA . CYS A 1 92 ? 15.805 -3.448 -26.604 1.00 44.94 92 CYS A CA 1
ATOM 683 C C . CYS A 1 9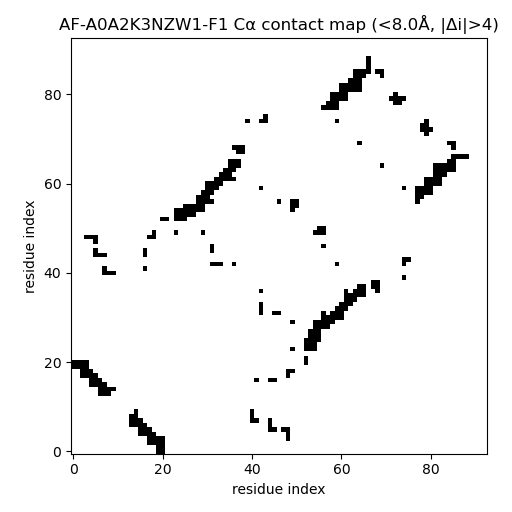2 ? 17.021 -2.975 -25.822 1.00 44.94 92 CYS A C 1
ATOM 685 O O . CYS A 1 92 ? 16.860 -2.107 -24.973 1.00 44.94 92 CYS A O 1
ATOM 687 N N . PHE A 1 93 ? 18.149 -3.664 -26.019 1.00 41.66 93 PHE A N 1
ATOM 688 C CA . PHE A 1 93 ? 19.544 -3.202 -26.117 1.00 41.66 93 PHE A CA 1
ATOM 689 C C . PHE A 1 93 ? 20.465 -4.426 -26.091 1.00 41.66 93 PHE A C 1
ATOM 691 O O . PHE A 1 93 ? 20.349 -5.236 -25.144 1.00 41.66 93 PHE A O 1
#

Secondary structure (DSSP, 8-state):
--EEEEEEEETTEEEEEEEETTSS-TT-EEEEEEEEESSSHHHHHHHHHHHHTT-EEEEEEEEEE-GGGTT--EETTEEEEEEEPPPP-----

Organism: Trifolium pratense (NCBI:txid57577)

Solvent-acc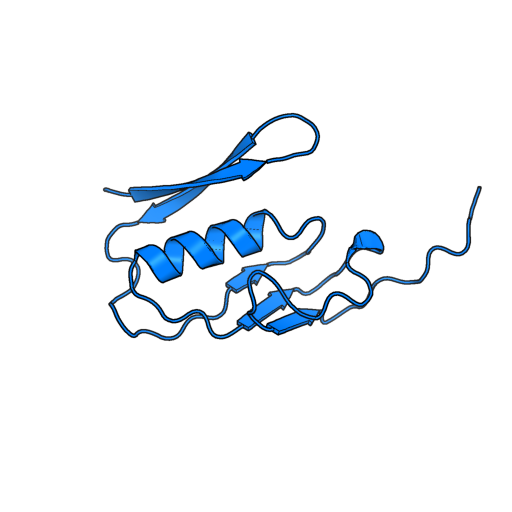essible surface area (backbone atoms only — not comparable to full-atom values): 5551 Å² total; per-residue (Å²): 132,67,66,50,72,36,75,40,74,54,98,87,55,70,52,73,51,76,45,56,68,77,76,60,53,70,72,41,78,41,71,51,73,48,66,66,37,58,94,45,46,68,61,52,37,52,48,53,52,40,45,75,51,38,25,42,68,67,36,34,39,25,48,34,34,40,57,90,35,59,91,56,55,57,55,99,86,26,46,41,48,57,74,39,72,38,64,81,78,71,82,88,122

Nearest P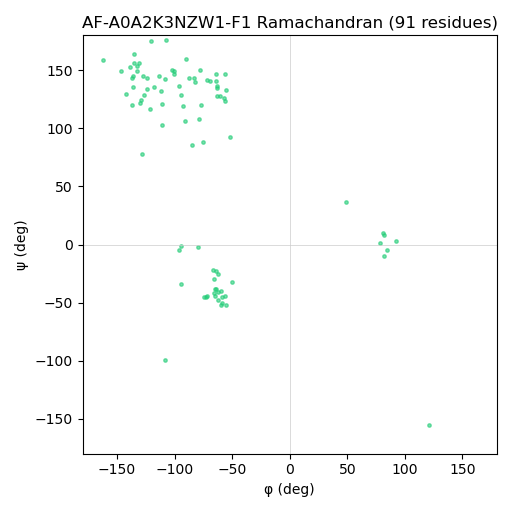DB structures (foldseek):
  6fd6-assembly1_B  TM=9.181E-01  e=1.908E-08  Homo sapiens
  6hgq-assembly1_B  TM=8.892E-01  e=1.908E-08  Homo sapiens
  4x45-assembly1_A  TM=9.197E-01  e=4.165E-08  Homo sapiens
  5vjn-assembly1_A  TM=9.151E-01  e=1.105E-07  Saccharomyces cerevisiae
  4lza-assembly1_B  TM=9.246E-01  e=2.575E-07  Thermoanaerobacter pseudethanolicus ATCC 33223